Protein AF-A0A9P8VVQ5-F1 (afdb_monomer_lite)

Secondary structure (DSSP, 8-state):
---------HHHHS------PPPHHHHHHHHHHHHHHHHTT-----S-SSS--S--TTS-HHHHHHHHS-TTTHHHHHHHHHHHHHHHHHHHHHHTTTT------

Organism: NCBI:txid1576542

Sequence (105 aa):
MAVIYARNKALDVNPPGGASHLTRGGSDWLWAVCAVFTLSFVRDSSAPAEGTTNLDRCQLVYYLLSFKARNGEKIFHYLFTIGLFVGAVAYFAMASDLGLLRPYD

Radius of gyration: 22.68 Å; chains: 1; bounding box: 35×33×70 Å

Foldseek 3Di:
DDDDDPPDPVCVVVPPPPVDDQDPVRLVVLVVLLCVLVQLQDAPPVDDPDDDPPPPGGNDPLVVVLVVDDPPCNVVSVVVNVVSVVSNVVSVCVSVVVVDPDDDD

pLDDT: mean 71.07, std 14.77, range [43.25, 94.31]

Structure (mmCIF, N/CA/C/O backbone):
data_AF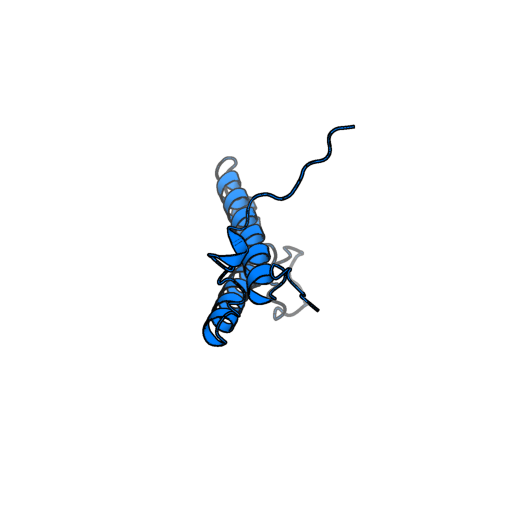-A0A9P8VVQ5-F1
#
_entry.id   AF-A0A9P8VVQ5-F1
#
loop_
_atom_site.group_PDB
_atom_site.id
_atom_site.type_symbol
_atom_site.label_atom_id
_atom_site.label_alt_id
_atom_site.label_comp_id
_atom_site.label_asym_id
_atom_site.label_entity_id
_atom_site.label_seq_id
_atom_site.pdbx_PDB_ins_code
_atom_site.Cartn_x
_atom_site.Cartn_y
_atom_site.Cartn_z
_atom_site.occupancy
_atom_site.B_iso_or_equiv
_atom_site.auth_seq_id
_atom_site.auth_comp_id
_atom_site.auth_asym_id
_atom_site.auth_atom_id
_atom_site.pdbx_PDB_model_num
ATOM 1 N N . MET A 1 1 ? -17.389 8.685 -41.917 1.00 43.25 1 MET A N 1
ATOM 2 C CA . MET A 1 1 ? -16.376 7.837 -41.254 1.00 43.25 1 MET A CA 1
ATOM 3 C C . MET A 1 1 ? -15.044 8.564 -41.292 1.00 43.25 1 MET A C 1
ATOM 5 O O . MET A 1 1 ? -14.518 8.758 -42.379 1.00 43.25 1 MET A O 1
ATOM 9 N N . ALA A 1 2 ? -14.547 9.042 -40.151 1.00 55.75 2 ALA A N 1
ATOM 10 C CA . ALA A 1 2 ? -13.244 9.701 -40.071 1.00 55.75 2 ALA A CA 1
ATOM 11 C C . ALA A 1 2 ? -12.172 8.652 -39.744 1.00 55.75 2 ALA A C 1
ATOM 13 O O . ALA A 1 2 ? -12.246 7.998 -38.709 1.00 55.75 2 ALA A O 1
ATOM 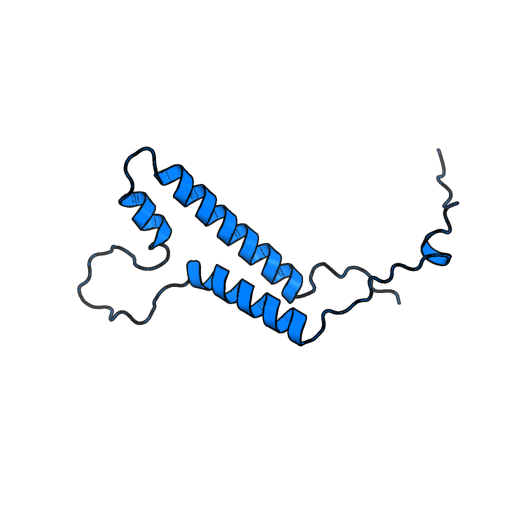14 N N . VAL A 1 3 ? -11.207 8.474 -40.647 1.00 74.25 3 VAL A N 1
ATOM 15 C CA . VAL A 1 3 ? -10.067 7.563 -40.470 1.00 74.25 3 VAL A CA 1
ATOM 16 C C . VAL A 1 3 ? -8.906 8.372 -39.894 1.00 74.25 3 VAL A C 1
ATOM 18 O O . VAL A 1 3 ? -8.437 9.318 -40.527 1.00 74.25 3 VAL A O 1
ATOM 21 N N . ILE A 1 4 ? -8.462 8.031 -38.683 1.00 62.69 4 ILE A N 1
ATOM 22 C CA . ILE A 1 4 ? -7.297 8.654 -38.046 1.00 62.69 4 ILE A CA 1
ATOM 23 C C . ILE A 1 4 ? -6.047 7.903 -38.500 1.00 62.69 4 ILE A C 1
ATOM 25 O O . ILE A 1 4 ? -5.871 6.726 -38.202 1.00 62.69 4 ILE A O 1
ATOM 29 N N . TYR A 1 5 ? -5.179 8.596 -39.233 1.00 71.12 5 TYR A N 1
ATOM 30 C CA . TYR A 1 5 ? -3.892 8.070 -39.674 1.00 71.12 5 TYR A CA 1
ATOM 31 C C . TYR A 1 5 ? -2.812 8.416 -38.650 1.00 71.12 5 TYR A C 1
ATOM 33 O O . TYR A 1 5 ? -2.667 9.578 -38.263 1.00 71.12 5 TYR A O 1
ATOM 41 N N . ALA A 1 6 ? -2.014 7.429 -38.244 1.00 69.50 6 ALA A N 1
ATOM 42 C CA . ALA A 1 6 ? -0.835 7.675 -37.427 1.00 69.50 6 ALA A CA 1
ATOM 43 C C . ALA A 1 6 ? 0.193 8.474 -38.247 1.00 69.50 6 ALA A C 1
ATOM 45 O O . ALA A 1 6 ? 0.828 7.947 -39.157 1.00 69.50 6 ALA A O 1
ATOM 46 N N . ARG A 1 7 ? 0.333 9.769 -37.949 1.00 77.62 7 ARG A N 1
ATOM 47 C CA . ARG A 1 7 ? 1.363 10.642 -38.544 1.00 77.62 7 ARG A CA 1
ATOM 48 C C . ARG A 1 7 ? 2.524 10.937 -37.603 1.00 77.62 7 ARG A C 1
ATOM 50 O O . ARG A 1 7 ? 3.508 11.535 -38.026 1.00 77.62 7 ARG A O 1
ATOM 57 N N . ASN A 1 8 ? 2.410 10.534 -36.338 1.00 76.56 8 ASN A N 1
ATOM 58 C CA . ASN A 1 8 ? 3.456 10.753 -35.358 1.00 76.56 8 ASN A CA 1
ATOM 59 C C . ASN A 1 8 ? 4.401 9.547 -35.306 1.00 76.56 8 ASN A C 1
ATOM 61 O O . ASN A 1 8 ? 4.018 8.465 -34.870 1.00 76.56 8 ASN A O 1
ATOM 65 N N . LYS A 1 9 ? 5.639 9.774 -35.743 1.00 77.81 9 LYS A N 1
ATOM 66 C CA . LYS A 1 9 ? 6.767 8.836 -35.693 1.00 77.81 9 LYS A CA 1
ATOM 67 C C . LYS A 1 9 ? 7.637 9.047 -34.443 1.00 77.81 9 LYS A C 1
ATOM 69 O O . LYS A 1 9 ? 8.757 8.558 -34.386 1.00 77.81 9 LYS A O 1
ATOM 74 N N . ALA A 1 10 ? 7.157 9.790 -33.442 1.00 73.50 10 ALA A N 1
ATOM 75 C CA . ALA A 1 10 ? 7.944 10.154 -32.262 1.00 73.50 10 ALA A CA 1
ATOM 76 C C . ALA A 1 10 ? 8.515 8.953 -31.497 1.00 73.50 10 ALA A C 1
ATOM 78 O O . ALA A 1 10 ? 9.573 9.094 -30.904 1.00 73.50 10 ALA A O 1
ATOM 79 N N . LEU A 1 11 ? 7.862 7.787 -31.534 1.00 69.75 11 LEU A N 1
ATOM 80 C CA . LEU A 1 11 ? 8.379 6.563 -30.910 1.00 69.75 11 LEU A CA 1
ATOM 81 C C . LEU A 1 11 ? 9.490 5.885 -31.731 1.00 69.75 11 LEU A C 1
ATOM 83 O O . LEU A 1 11 ? 10.270 5.137 -31.160 1.00 69.75 11 LEU A O 1
ATOM 87 N N . ASP A 1 12 ? 9.594 6.165 -33.035 1.00 75.31 12 ASP A N 1
ATOM 88 C CA . ASP A 1 12 ? 10.710 5.695 -33.872 1.00 75.31 12 ASP A CA 1
ATOM 89 C C . ASP A 1 12 ? 11.957 6.577 -33.653 1.00 75.31 12 ASP A C 1
ATOM 91 O O . ASP A 1 12 ? 13.087 6.111 -33.768 1.00 75.31 12 ASP A O 1
ATOM 95 N N . VAL A 1 13 ? 11.753 7.863 -33.336 1.00 79.62 13 VAL A N 1
ATOM 96 C CA . VAL A 1 13 ? 12.824 8.853 -33.097 1.00 79.62 13 VAL A CA 1
ATOM 97 C C . VAL A 1 13 ? 13.267 8.882 -31.631 1.00 79.62 13 VAL A C 1
ATOM 99 O O . VAL A 1 13 ? 14.442 9.081 -31.339 1.00 79.62 13 VAL A O 1
ATOM 102 N N . ASN A 1 14 ? 12.330 8.689 -30.706 1.00 76.06 14 ASN A N 1
ATOM 103 C CA . ASN A 1 14 ? 12.556 8.582 -29.272 1.00 76.06 14 ASN A CA 1
ATOM 104 C C . ASN A 1 14 ? 11.885 7.291 -28.781 1.00 76.06 14 ASN A C 1
ATOM 106 O O . ASN A 1 14 ? 10.758 7.344 -28.267 1.00 76.06 14 ASN A O 1
ATOM 110 N N . PRO A 1 15 ? 12.527 6.126 -28.999 1.00 71.38 15 PRO A N 1
ATOM 111 C CA . PRO A 1 15 ? 11.998 4.866 -28.508 1.00 71.38 15 PRO A CA 1
ATOM 112 C C . PRO A 1 15 ? 11.763 4.976 -27.002 1.00 71.38 15 PRO A C 1
ATOM 114 O O . PRO A 1 15 ? 12.565 5.597 -26.297 1.00 71.38 15 PRO A O 1
ATOM 117 N N . PRO A 1 16 ? 10.658 4.417 -26.480 1.00 65.12 16 PRO A N 1
ATOM 118 C CA . PRO A 1 16 ? 10.408 4.454 -25.054 1.00 65.12 16 PRO A CA 1
ATOM 119 C C . PRO A 1 16 ? 11.561 3.717 -24.373 1.00 65.12 16 PRO A C 1
ATOM 121 O O . PRO A 1 16 ? 11.656 2.497 -24.461 1.00 65.12 16 PRO A O 1
ATOM 124 N N . GLY A 1 17 ? 12.431 4.446 -23.670 1.00 61.25 17 GLY A N 1
ATOM 125 C CA . GLY A 1 17 ? 13.545 3.883 -22.889 1.00 61.25 17 GLY A CA 1
ATOM 126 C C . GLY A 1 17 ? 13.095 3.052 -21.677 1.00 61.25 17 GLY A C 1
ATOM 127 O O . GLY A 1 17 ? 13.852 2.885 -20.730 1.00 61.25 17 GLY A O 1
ATOM 128 N N . GLY A 1 18 ? 11.843 2.590 -21.690 1.00 57.62 18 GLY A N 1
ATOM 129 C CA . GLY A 1 18 ? 11.093 1.989 -20.595 1.00 57.62 18 GLY A CA 1
ATOM 130 C C . GLY A 1 18 ? 11.009 0.465 -20.646 1.00 57.62 18 GLY A C 1
ATOM 131 O O . GLY A 1 18 ? 10.161 -0.098 -19.970 1.00 57.62 18 GLY A O 1
ATOM 132 N N . ALA A 1 19 ? 11.881 -0.212 -21.401 1.00 56.94 19 ALA A N 1
ATOM 133 C CA . ALA A 1 19 ? 12.212 -1.617 -21.125 1.00 56.94 19 ALA A CA 1
ATOM 134 C C . ALA A 1 19 ? 13.228 -1.721 -19.965 1.00 56.94 19 ALA A C 1
ATOM 136 O O . ALA A 1 19 ? 14.061 -2.624 -19.907 1.00 56.94 19 ALA A O 1
ATOM 137 N N . SER A 1 20 ? 13.218 -0.738 -19.067 1.00 61.31 20 SER A N 1
ATOM 138 C CA . SER A 1 20 ? 14.046 -0.690 -17.878 1.00 61.31 20 SER A CA 1
ATOM 139 C C . SER A 1 20 ? 13.450 -1.633 -16.844 1.00 61.31 20 SER A C 1
ATOM 141 O O . SER A 1 20 ? 12.591 -1.264 -16.049 1.00 61.31 20 SER A O 1
ATOM 143 N N . HIS A 1 21 ? 13.929 -2.874 -16.865 1.00 68.50 21 HIS A N 1
ATOM 144 C CA . HIS A 1 21 ? 13.778 -3.762 -15.724 1.00 68.50 21 HIS A CA 1
ATOM 145 C C . HIS A 1 21 ? 14.395 -3.101 -14.491 1.00 68.50 21 HIS A C 1
ATOM 147 O O . HIS A 1 21 ? 15.498 -2.542 -14.548 1.00 68.50 21 HIS A O 1
ATOM 153 N N . LEU A 1 22 ? 13.685 -3.180 -13.369 1.00 73.19 22 LEU A N 1
ATOM 154 C CA . LEU A 1 22 ? 14.240 -2.812 -12.077 1.00 73.19 22 LEU A CA 1
ATOM 155 C C . LEU A 1 22 ? 15.517 -3.623 -11.835 1.00 73.19 22 LEU A C 1
ATOM 157 O O . LEU A 1 22 ? 15.589 -4.819 -12.125 1.00 73.19 22 LEU A O 1
ATOM 161 N N . THR A 1 23 ? 16.547 -2.978 -11.289 1.00 87.06 23 THR A N 1
ATOM 162 C CA . THR A 1 23 ? 17.715 -3.722 -10.811 1.00 87.06 23 THR A CA 1
ATOM 163 C C . THR A 1 23 ? 17.279 -4.660 -9.687 1.00 87.06 23 THR A C 1
ATOM 165 O O . THR A 1 23 ? 16.304 -4.386 -8.983 1.00 87.06 23 THR A O 1
ATOM 168 N N . ARG A 1 24 ? 18.029 -5.745 -9.466 1.00 85.75 24 ARG A N 1
ATOM 169 C CA . ARG A 1 24 ? 17.745 -6.678 -8.365 1.00 85.75 24 ARG A CA 1
ATOM 170 C C . ARG A 1 24 ? 17.610 -5.949 -7.022 1.00 85.75 24 ARG A C 1
ATOM 172 O O . ARG A 1 24 ? 16.618 -6.129 -6.333 1.00 85.75 24 ARG A O 1
ATOM 179 N N . GLY A 1 25 ? 18.535 -5.029 -6.728 1.00 89.81 25 GLY A N 1
ATOM 180 C CA . GLY A 1 25 ? 18.468 -4.205 -5.517 1.00 89.81 25 GLY A CA 1
ATOM 181 C C . GLY A 1 25 ? 17.269 -3.247 -5.475 1.00 89.81 25 GLY A C 1
ATOM 182 O O . GLY A 1 25 ? 16.739 -2.986 -4.400 1.00 89.81 25 GLY A O 1
ATOM 183 N N . GLY A 1 26 ? 16.809 -2.750 -6.628 1.00 86.94 26 GLY A N 1
ATOM 184 C CA . GLY A 1 26 ? 15.594 -1.940 -6.722 1.00 86.94 26 GLY A CA 1
ATOM 185 C C . GLY A 1 26 ? 14.339 -2.736 -6.360 1.00 86.94 26 GLY A C 1
ATOM 186 O O . GLY A 1 26 ? 13.540 -2.267 -5.555 1.00 86.94 26 GLY A O 1
ATOM 187 N N . SER A 1 27 ? 14.191 -3.954 -6.890 1.00 88.62 27 SER A N 1
ATOM 188 C CA . SER A 1 27 ? 13.065 -4.838 -6.552 1.00 88.62 27 SER A CA 1
ATOM 189 C C . SER A 1 27 ? 13.129 -5.325 -5.097 1.00 88.62 27 SER A C 1
ATOM 191 O O . SER A 1 27 ? 12.126 -5.237 -4.391 1.00 88.62 27 SER A O 1
ATOM 193 N N . ASP A 1 28 ? 14.308 -5.724 -4.601 1.00 92.94 28 ASP A N 1
ATOM 194 C CA . ASP A 1 28 ? 14.502 -6.144 -3.202 1.00 92.94 28 ASP A CA 1
ATOM 195 C C . ASP A 1 28 ? 14.082 -5.038 -2.217 1.00 92.94 28 ASP A C 1
ATOM 197 O O . ASP A 1 28 ? 13.422 -5.297 -1.208 1.00 92.94 28 ASP A O 1
ATOM 201 N N . TRP A 1 29 ? 14.405 -3.780 -2.533 1.00 94.31 29 TRP A N 1
ATOM 202 C CA . TRP A 1 29 ? 13.970 -2.628 -1.745 1.00 94.31 29 TRP A CA 1
ATOM 203 C C . TRP A 1 29 ? 12.451 -2.423 -1.786 1.00 94.31 29 TRP A C 1
ATOM 205 O O . TRP A 1 29 ? 11.831 -2.188 -0.747 1.00 94.31 29 TRP A O 1
ATOM 215 N N . LEU A 1 30 ? 11.826 -2.535 -2.963 1.00 92.88 30 LEU A N 1
ATOM 216 C CA . LEU A 1 30 ? 10.371 -2.412 -3.088 1.00 92.88 30 LEU A CA 1
ATOM 217 C C . LEU A 1 30 ? 9.644 -3.510 -2.297 1.00 92.88 30 LEU A C 1
ATOM 219 O O . LEU A 1 30 ? 8.660 -3.217 -1.614 1.00 92.88 30 LEU A O 1
ATOM 223 N N . TRP A 1 31 ? 10.162 -4.742 -2.317 1.00 93.44 31 TRP A N 1
ATOM 224 C CA . TRP A 1 31 ? 9.669 -5.843 -1.488 1.00 93.44 31 TRP A CA 1
ATOM 225 C C . TRP A 1 31 ? 9.853 -5.575 0.007 1.00 93.44 31 TRP A C 1
ATOM 227 O O . TRP A 1 31 ? 8.935 -5.846 0.782 1.00 93.44 31 TRP A O 1
ATOM 237 N N . ALA A 1 32 ? 10.978 -4.988 0.424 1.00 93.75 32 ALA A N 1
ATOM 238 C CA . ALA A 1 32 ? 11.198 -4.605 1.818 1.00 93.75 32 ALA A CA 1
ATOM 239 C C . ALA A 1 32 ? 10.159 -3.577 2.301 1.00 93.75 32 ALA A C 1
ATOM 241 O O . ALA A 1 32 ? 9.564 -3.749 3.366 1.00 93.75 32 ALA A O 1
ATOM 242 N N . VAL A 1 33 ? 9.871 -2.541 1.508 1.00 91.75 33 VAL A N 1
ATOM 243 C CA . VAL A 1 33 ? 8.850 -1.535 1.853 1.00 91.75 33 VAL A CA 1
ATOM 244 C C . VAL A 1 33 ? 7.441 -2.137 1.834 1.00 91.75 33 VAL A C 1
ATOM 246 O O . VAL A 1 33 ? 6.652 -1.887 2.747 1.00 91.75 33 VAL A O 1
ATOM 249 N N . CYS A 1 34 ? 7.137 -2.990 0.851 1.00 91.19 34 CYS A N 1
ATOM 250 C CA . CYS A 1 34 ? 5.887 -3.749 0.808 1.00 91.19 34 CYS A CA 1
ATOM 251 C C . CYS A 1 34 ? 5.705 -4.595 2.077 1.00 91.19 34 CYS A C 1
ATOM 253 O O . CYS A 1 34 ? 4.615 -4.614 2.654 1.00 91.19 34 CYS A O 1
ATOM 255 N N . ALA A 1 35 ? 6.767 -5.252 2.550 1.00 87.25 35 ALA A N 1
ATOM 256 C CA . ALA A 1 35 ? 6.747 -6.018 3.788 1.00 87.25 35 ALA A CA 1
ATOM 257 C C . ALA A 1 35 ? 6.491 -5.118 5.003 1.00 87.25 35 ALA A C 1
ATOM 259 O O . ALA A 1 35 ? 5.659 -5.470 5.826 1.00 87.25 35 ALA A O 1
ATOM 260 N N . VAL A 1 36 ? 7.103 -3.934 5.102 1.00 86.06 36 VAL A N 1
ATOM 261 C CA . VAL A 1 36 ? 6.842 -2.985 6.206 1.00 86.06 36 VAL A CA 1
ATOM 262 C C . VAL A 1 36 ? 5.375 -2.540 6.235 1.00 86.06 36 VAL A C 1
ATOM 264 O O . VAL A 1 36 ? 4.732 -2.572 7.290 1.00 86.06 36 VAL A O 1
ATOM 267 N N . PHE A 1 37 ? 4.810 -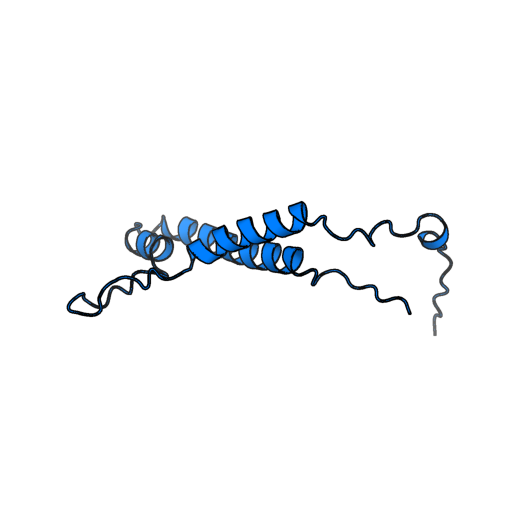2.171 5.084 1.00 85.88 37 PHE A N 1
ATOM 268 C CA . PHE A 1 37 ? 3.397 -1.795 5.004 1.00 85.88 37 PHE A CA 1
ATOM 269 C C . PHE A 1 37 ? 2.473 -2.973 5.301 1.00 85.88 37 PHE A C 1
ATOM 271 O O . PHE A 1 37 ? 1.511 -2.809 6.042 1.00 85.88 37 PHE A O 1
ATOM 278 N N . THR A 1 38 ? 2.787 -4.172 4.811 1.00 80.06 38 THR A N 1
ATOM 279 C CA . THR A 1 38 ? 1.971 -5.373 5.051 1.00 80.06 38 THR A CA 1
ATOM 280 C C . THR A 1 38 ? 2.068 -5.844 6.502 1.00 80.06 38 THR A C 1
ATOM 282 O O . THR A 1 38 ? 1.053 -6.187 7.098 1.00 80.06 38 THR A O 1
ATOM 285 N N . LEU A 1 39 ? 3.253 -5.791 7.117 1.00 74.81 39 LEU A N 1
ATOM 286 C CA . LEU A 1 39 ? 3.470 -6.125 8.528 1.00 74.81 39 LEU A CA 1
ATOM 287 C C . LEU A 1 39 ? 2.724 -5.179 9.466 1.00 74.81 39 LEU A C 1
ATOM 289 O O . LEU A 1 39 ? 2.311 -5.597 10.543 1.00 74.81 39 LEU A O 1
ATOM 293 N N . SER A 1 40 ? 2.455 -3.948 9.026 1.00 73.56 40 SER A N 1
ATOM 294 C CA . SER A 1 40 ? 1.569 -3.029 9.750 1.00 73.56 40 SER A CA 1
ATOM 295 C C . SER A 1 40 ? 0.123 -3.557 9.860 1.00 73.56 40 SER A C 1
ATOM 297 O O . SER A 1 40 ? -0.633 -3.081 10.707 1.00 73.56 40 SER A O 1
ATOM 299 N N . PHE A 1 41 ? -0.250 -4.558 9.049 1.00 66.38 41 PHE A N 1
ATOM 300 C CA . PHE A 1 41 ? -1.528 -5.280 9.088 1.00 66.38 41 PHE A CA 1
ATOM 301 C C . PHE A 1 41 ? -1.420 -6.730 9.599 1.00 66.38 41 PHE A C 1
ATOM 303 O O . PHE A 1 41 ? -2.455 -7.364 9.811 1.00 66.38 41 PHE A O 1
ATOM 310 N N . VAL A 1 42 ? -0.210 -7.291 9.744 1.00 62.38 42 VAL A N 1
ATOM 311 C CA . VAL A 1 42 ? -0.023 -8.718 10.062 1.00 62.38 42 VAL A CA 1
ATOM 312 C C . VAL A 1 42 ? -0.317 -9.009 11.521 1.00 62.38 42 VAL A C 1
ATOM 314 O O . VAL A 1 42 ? 0.089 -8.284 12.431 1.00 62.38 42 VAL A O 1
ATOM 317 N N . ARG A 1 43 ? -0.987 -10.154 11.718 1.00 52.94 43 ARG A N 1
ATOM 318 C CA . ARG A 1 43 ? -1.308 -10.676 13.032 1.00 52.94 43 ARG A CA 1
ATOM 319 C C . ARG A 1 43 ? -0.108 -11.281 13.748 1.00 52.94 43 ARG A C 1
ATOM 321 O O . ARG A 1 43 ? 0.452 -12.244 13.239 1.00 52.94 43 ARG A O 1
ATOM 328 N N . ASP A 1 44 ? 0.248 -10.767 14.932 1.00 58.03 44 ASP A N 1
ATOM 329 C CA . ASP A 1 44 ? 1.085 -11.504 15.881 1.00 58.03 44 ASP A CA 1
ATOM 330 C C . ASP A 1 44 ? 0.356 -12.807 16.244 1.00 58.03 44 ASP A C 1
ATOM 332 O O . ASP A 1 44 ? -0.628 -12.848 16.988 1.00 58.03 44 ASP A O 1
ATOM 336 N N . SER A 1 45 ? 0.789 -13.874 15.586 1.00 52.91 45 SER A N 1
ATOM 337 C CA . SER A 1 45 ? 0.231 -15.220 15.671 1.00 52.91 45 SER A CA 1
ATOM 338 C C . SER A 1 45 ? 0.884 -16.043 16.783 1.00 52.91 45 SER A C 1
ATOM 340 O O . SER A 1 45 ? 0.485 -17.183 17.000 1.00 52.91 45 SER A O 1
ATOM 342 N N . SER A 1 46 ? 1.852 -15.474 17.512 1.00 58.97 46 SER A N 1
ATOM 343 C CA . SER A 1 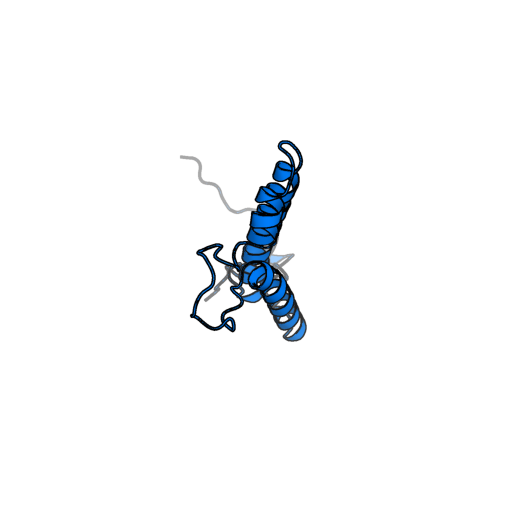46 ? 2.625 -16.176 18.543 1.00 58.97 46 SER A CA 1
ATOM 344 C C . SER A 1 46 ? 1.963 -16.204 19.929 1.00 58.97 46 SER A C 1
ATOM 346 O O . SER A 1 46 ? 2.473 -16.843 20.848 1.00 58.97 46 SER A O 1
ATOM 348 N N . ALA A 1 47 ? 0.812 -15.544 20.101 1.00 55.09 47 ALA A N 1
ATOM 349 C CA . ALA A 1 47 ? 0.129 -15.486 21.389 1.00 55.09 47 ALA A CA 1
ATOM 350 C C . ALA A 1 47 ? -0.603 -16.813 21.709 1.00 55.09 47 ALA A C 1
ATOM 352 O O . ALA A 1 47 ? -1.476 -17.217 20.934 1.00 55.09 47 ALA A O 1
ATOM 353 N N . PRO A 1 48 ? -0.314 -17.468 22.852 1.00 52.81 48 PRO A N 1
ATOM 354 C CA . PRO A 1 48 ? -0.920 -18.743 23.218 1.00 52.81 48 PRO A CA 1
ATOM 355 C C . PRO A 1 48 ? -2.437 -18.607 23.387 1.00 52.81 48 PRO A C 1
ATOM 357 O O . PRO A 1 48 ? -2.946 -17.698 24.051 1.00 52.81 48 PRO A O 1
ATOM 360 N N . ALA A 1 49 ? -3.157 -19.520 22.741 1.00 57.59 49 ALA A N 1
ATOM 361 C CA . ALA A 1 49 ? -4.606 -19.595 22.727 1.00 57.59 49 ALA A CA 1
ATOM 362 C C . ALA A 1 49 ? -5.131 -20.226 24.021 1.00 57.59 49 ALA A C 1
ATOM 364 O O . ALA A 1 49 ? -5.619 -21.344 24.001 1.00 57.59 49 ALA A O 1
ATOM 365 N N . GLU A 1 50 ? -5.041 -19.523 2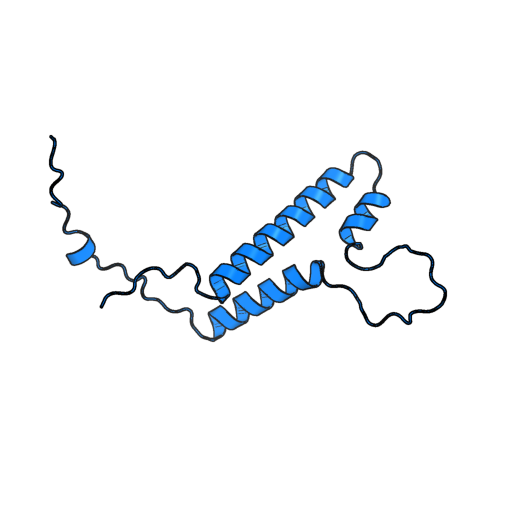5.148 1.00 56.50 50 GLU A N 1
ATOM 366 C CA . GLU A 1 50 ? -5.811 -19.887 26.340 1.00 56.50 50 GLU A CA 1
ATOM 367 C C . GLU A 1 50 ? -6.056 -18.648 27.217 1.00 56.50 50 GLU A C 1
ATOM 369 O O . GLU A 1 50 ? -5.134 -18.001 27.709 1.00 56.50 50 GLU A O 1
ATOM 374 N N . GLY A 1 51 ? -7.329 -18.272 27.373 1.00 57.69 51 GLY A N 1
ATOM 375 C CA . GLY A 1 51 ? -7.776 -17.386 28.454 1.00 57.69 51 GLY A CA 1
ATOM 376 C C . GLY A 1 51 ? -7.721 -15.867 28.241 1.00 57.69 51 GLY A C 1
ATOM 377 O O . GLY A 1 51 ? -8.001 -15.138 29.189 1.00 57.69 51 GLY A O 1
ATOM 378 N N . THR A 1 52 ? -7.431 -15.345 27.045 1.00 52.91 52 THR A N 1
ATOM 379 C CA . THR A 1 52 ? -7.589 -13.898 26.787 1.00 52.91 52 THR A CA 1
ATOM 380 C C . THR A 1 52 ? -8.900 -13.604 26.072 1.00 52.91 52 THR A C 1
ATOM 382 O O . THR A 1 52 ? -9.198 -14.176 25.030 1.00 52.91 52 THR A O 1
ATOM 385 N N . THR A 1 53 ? -9.696 -12.715 26.666 1.00 55.19 53 THR A N 1
ATOM 386 C CA . THR A 1 53 ? -10.944 -12.200 26.102 1.00 55.19 53 THR A CA 1
ATOM 387 C C . THR A 1 53 ? -10.722 -11.672 24.683 1.00 55.19 53 THR A C 1
ATOM 389 O O . THR A 1 53 ? -9.631 -11.224 24.336 1.00 55.19 53 THR A O 1
ATOM 392 N N . ASN A 1 54 ? -11.778 -11.738 23.875 1.00 49.84 54 ASN A N 1
ATOM 393 C CA . ASN A 1 54 ? -11.841 -11.595 22.413 1.00 49.84 54 ASN A CA 1
ATOM 394 C C . ASN A 1 54 ? -11.472 -10.193 21.852 1.00 49.84 54 ASN A C 1
ATOM 396 O O . ASN A 1 54 ? -12.074 -9.713 20.896 1.00 49.84 54 ASN A O 1
ATOM 400 N N . LEU A 1 55 ? -10.507 -9.496 22.452 1.00 54.41 55 LEU A N 1
ATOM 401 C CA . LEU A 1 55 ? -9.828 -8.323 21.908 1.00 54.41 55 LEU A CA 1
ATOM 402 C C . LEU A 1 55 ? -8.768 -8.836 20.928 1.00 54.41 55 LEU A C 1
ATOM 404 O O . LEU A 1 55 ? -7.641 -9.116 21.311 1.00 54.41 55 LEU A O 1
ATOM 408 N N . ASP A 1 56 ? -9.178 -9.004 19.674 1.00 51.34 56 ASP A N 1
ATOM 409 C CA . ASP A 1 56 ? -8.587 -9.760 18.555 1.00 51.34 56 ASP A CA 1
ATOM 410 C C . ASP A 1 56 ? -7.226 -9.258 18.007 1.00 51.34 56 ASP A C 1
ATOM 412 O O . ASP A 1 56 ? -6.949 -9.289 16.817 1.00 51.34 56 ASP A O 1
ATOM 416 N N . ARG A 1 57 ? -6.393 -8.710 18.886 1.00 56.84 57 ARG A N 1
ATOM 417 C CA . ARG A 1 57 ? -4.961 -8.381 18.863 1.00 56.84 57 ARG A CA 1
ATOM 418 C C . ARG A 1 57 ? -4.185 -7.955 17.623 1.00 56.84 57 ARG A C 1
ATOM 420 O O . ARG A 1 57 ? -3.124 -7.397 17.869 1.00 56.84 57 ARG A O 1
ATOM 427 N N . CYS A 1 58 ? -4.585 -8.108 16.360 1.00 48.69 58 CYS A N 1
ATOM 428 C CA . CYS A 1 58 ? -3.618 -7.768 15.317 1.00 48.69 58 CYS A CA 1
ATOM 429 C C . CYS A 1 58 ? -4.084 -7.286 13.933 1.00 48.69 58 CYS A C 1
ATOM 431 O O . CYS A 1 58 ? -3.259 -7.121 13.048 1.00 48.69 58 CYS A O 1
ATOM 433 N N . GLN A 1 59 ? -5.345 -6.895 13.784 1.00 51.31 59 GLN A N 1
ATOM 434 C CA . GLN A 1 59 ? -5.708 -5.790 12.869 1.00 51.31 59 GLN A CA 1
ATOM 435 C C . GLN A 1 59 ? -5.747 -4.442 13.608 1.00 51.31 59 GLN A C 1
ATOM 437 O O . GLN A 1 59 ? -6.285 -3.442 13.146 1.00 51.31 59 GLN A O 1
ATOM 442 N N . LEU A 1 60 ? -5.224 -4.444 14.829 1.00 49.62 60 LEU A N 1
ATOM 443 C CA . LEU A 1 60 ? -5.830 -3.728 15.928 1.00 49.62 60 LEU A CA 1
ATOM 444 C C . LEU A 1 60 ? -4.850 -2.772 16.606 1.00 49.62 60 LEU A C 1
ATOM 446 O O . LEU A 1 60 ? -5.284 -2.054 17.475 1.00 49.62 60 LEU A O 1
ATOM 450 N N . VAL A 1 61 ? -3.581 -2.625 16.215 1.00 54.84 61 VAL A N 1
ATOM 451 C CA . VAL A 1 61 ? -2.756 -1.575 16.855 1.00 54.84 61 VAL A CA 1
ATOM 452 C C . VAL A 1 61 ? -3.252 -0.180 16.454 1.00 54.84 61 VAL A C 1
ATOM 454 O O . VAL A 1 61 ? -3.718 0.561 17.313 1.00 54.84 61 VAL A O 1
ATOM 457 N N . TYR A 1 62 ? -3.281 0.160 15.161 1.00 52.62 62 TYR A N 1
ATOM 458 C CA . TYR A 1 62 ? -3.821 1.454 14.708 1.00 52.62 62 TYR A CA 1
ATOM 459 C C . TYR A 1 62 ? -5.352 1.532 14.789 1.00 52.62 62 TYR A C 1
ATOM 461 O O . TYR A 1 62 ? -5.901 2.572 15.156 1.00 52.62 62 TYR A O 1
ATOM 469 N N . TYR A 1 63 ? -6.058 0.432 14.513 1.00 52.78 63 TYR A N 1
ATOM 470 C CA . TYR A 1 63 ? -7.519 0.388 14.608 1.00 52.78 63 TYR A CA 1
ATOM 471 C C . TYR A 1 63 ? -8.017 0.365 16.078 1.00 52.78 63 TYR A C 1
ATOM 473 O O . TYR A 1 63 ? -9.015 1.020 16.367 1.00 52.78 63 TYR A O 1
ATOM 481 N N . LEU A 1 64 ? -7.307 -0.251 17.050 1.00 53.50 64 LEU A N 1
ATOM 482 C CA . LEU A 1 64 ? -7.581 -0.075 18.503 1.00 53.50 64 LEU A CA 1
ATOM 483 C C . LEU A 1 64 ? -7.103 1.255 19.040 1.00 53.50 64 LEU A C 1
ATOM 485 O O . LEU A 1 64 ? -7.776 1.784 19.923 1.00 53.50 64 LEU A O 1
ATOM 489 N N . LEU A 1 65 ? -6.002 1.825 18.539 1.00 51.97 65 LEU A N 1
ATOM 490 C CA . LEU A 1 65 ? -5.703 3.220 18.857 1.00 51.97 65 LEU A CA 1
ATOM 491 C C . LEU A 1 65 ? -6.885 4.105 18.440 1.00 51.97 65 LEU A C 1
ATOM 493 O O . LEU A 1 65 ? -7.265 4.981 19.204 1.00 51.97 65 LEU A O 1
ATOM 497 N N . SER A 1 66 ? -7.560 3.787 17.332 1.00 55.16 66 SER A N 1
ATOM 498 C CA . SER A 1 66 ? -8.815 4.433 16.930 1.00 55.16 66 SER A CA 1
ATOM 499 C C . SER A 1 66 ? -9.983 4.180 17.906 1.00 55.16 66 SER A C 1
ATOM 501 O O . SER A 1 66 ? -10.821 5.055 18.102 1.00 55.16 66 SER A O 1
ATOM 503 N N . PHE A 1 67 ? -10.048 3.029 18.586 1.00 55.38 67 PHE A N 1
ATOM 504 C CA . PHE A 1 67 ? -11.038 2.785 19.651 1.00 55.38 67 PHE A CA 1
ATOM 505 C C . PHE A 1 67 ? -10.708 3.508 20.967 1.00 55.38 67 PHE A C 1
ATOM 507 O O . PHE A 1 67 ? -11.625 3.881 21.698 1.00 55.38 67 PHE A O 1
ATOM 514 N N . LYS A 1 68 ? -9.421 3.731 21.260 1.00 55.88 68 LYS A N 1
ATOM 515 C CA . LYS A 1 68 ? -8.948 4.490 22.432 1.00 55.88 68 LYS A CA 1
ATOM 516 C C . LYS A 1 68 ? -8.907 6.005 22.181 1.00 55.88 68 LYS A C 1
ATOM 518 O O . LYS A 1 68 ? -8.905 6.783 23.132 1.00 55.88 68 LYS A O 1
ATOM 523 N N . ALA A 1 69 ? -8.914 6.408 20.914 1.00 57.97 69 ALA A N 1
ATOM 524 C CA . ALA A 1 69 ? -8.981 7.782 20.448 1.00 57.97 69 ALA A CA 1
ATOM 525 C C . ALA A 1 69 ? -10.347 8.403 20.770 1.00 57.97 69 ALA A C 1
ATOM 527 O O . ALA A 1 69 ? -11.407 7.815 20.513 1.00 57.97 69 ALA A O 1
ATOM 528 N N . ARG A 1 70 ? -10.335 9.626 21.313 1.00 62.62 70 ARG A N 1
ATOM 529 C CA . ARG A 1 70 ? -11.568 10.383 21.578 1.00 62.62 70 ARG A CA 1
ATOM 530 C C . ARG A 1 70 ? -12.314 10.630 20.264 1.00 62.62 70 ARG A C 1
ATOM 532 O O . ARG A 1 70 ? -11.709 10.681 19.192 1.00 62.62 70 ARG A O 1
ATOM 539 N N . ASN A 1 71 ? -13.643 10.761 20.334 1.00 60.59 71 ASN A N 1
ATOM 540 C CA . ASN A 1 71 ? -14.481 11.078 19.170 1.00 60.59 71 ASN A CA 1
ATOM 541 C C . ASN A 1 71 ? -13.990 12.406 18.548 1.00 60.59 71 ASN A C 1
ATOM 543 O O . ASN A 1 71 ? -14.268 13.473 19.081 1.00 60.59 71 ASN A O 1
ATOM 547 N N . GLY A 1 72 ? -13.177 12.311 17.487 1.00 68.06 72 GLY A N 1
ATOM 548 C CA . GLY A 1 72 ? -12.452 13.424 16.853 1.00 68.06 72 GLY A CA 1
ATOM 549 C C . GLY A 1 72 ? -11.064 13.036 16.312 1.00 68.06 72 GLY A C 1
ATOM 550 O O . GLY A 1 72 ? -10.695 13.439 15.216 1.00 68.06 72 GLY A O 1
ATOM 551 N N . GLU A 1 73 ? -10.324 12.170 17.007 1.00 71.56 73 GLU A N 1
ATOM 552 C CA . GLU A 1 73 ? -8.953 11.760 16.627 1.00 71.56 73 GLU A CA 1
ATOM 553 C C . GLU A 1 73 ? -8.929 10.529 15.696 1.00 71.56 73 GLU A C 1
ATOM 555 O O . GLU A 1 73 ? -7.916 10.198 15.076 1.00 71.56 73 GLU A O 1
ATOM 560 N N . LYS A 1 74 ? -10.077 9.858 15.555 1.00 72.88 74 LYS A N 1
ATOM 561 C CA . LYS A 1 74 ? -10.268 8.649 14.734 1.00 72.88 74 LYS A CA 1
ATOM 562 C C . LYS A 1 74 ? -10.039 8.898 13.242 1.00 72.88 74 LYS A C 1
ATOM 564 O O . LYS A 1 74 ? -9.584 8.007 12.531 1.00 72.88 74 LYS A O 1
ATOM 569 N N . ILE A 1 75 ? -10.296 10.125 12.776 1.00 79.38 75 ILE A N 1
ATOM 570 C CA . ILE A 1 75 ? -10.125 10.509 11.369 1.00 79.38 75 ILE A CA 1
ATOM 571 C C . ILE A 1 75 ? -8.673 10.328 10.905 1.00 79.38 75 ILE A C 1
ATOM 573 O O . ILE A 1 75 ? -8.434 9.801 9.822 1.00 79.38 75 ILE A O 1
ATOM 577 N N . PHE A 1 76 ? -7.698 10.659 11.756 1.00 79.62 76 PHE A N 1
ATOM 578 C CA . PHE A 1 76 ? -6.277 10.512 11.441 1.00 79.62 76 PHE A CA 1
ATOM 579 C C . PHE A 1 76 ? -5.863 9.045 11.335 1.00 79.62 76 PHE A C 1
ATOM 581 O O . PHE A 1 76 ? -5.084 8.683 10.458 1.00 79.62 76 PHE A O 1
ATOM 588 N N . HIS A 1 77 ? -6.445 8.183 12.169 1.00 75.56 77 HIS A N 1
ATOM 589 C CA . HIS A 1 77 ? -6.192 6.747 12.134 1.00 75.56 77 HIS A CA 1
ATOM 590 C C . HIS A 1 77 ? -6.735 6.116 10.848 1.00 75.56 77 HIS A C 1
ATOM 592 O O . HIS A 1 77 ? -6.063 5.275 10.249 1.00 75.56 77 HIS A O 1
ATOM 598 N N . TYR A 1 78 ? -7.909 6.548 10.376 1.00 78.62 78 TYR A N 1
ATOM 599 C CA . TYR A 1 78 ? -8.461 6.084 9.101 1.00 78.62 78 TYR A CA 1
ATOM 600 C C . TYR A 1 78 ? -7.630 6.550 7.907 1.00 78.62 78 TYR A C 1
ATOM 602 O O . TYR A 1 78 ? -7.286 5.728 7.059 1.00 78.62 78 TYR A O 1
ATOM 610 N N . LEU A 1 79 ? -7.251 7.830 7.867 1.00 85.31 79 LEU A N 1
ATOM 611 C CA . LEU A 1 79 ? -6.400 8.369 6.802 1.00 85.31 79 LEU A CA 1
ATOM 612 C C . LEU A 1 79 ? -5.050 7.644 6.742 1.00 85.31 79 LEU A C 1
ATOM 614 O O . LEU A 1 79 ? -4.597 7.273 5.661 1.00 85.31 79 LEU A O 1
ATOM 618 N N . PHE A 1 80 ? -4.446 7.373 7.899 1.00 83.44 80 PHE A N 1
ATOM 619 C CA . PHE A 1 80 ? -3.188 6.638 7.983 1.00 83.44 80 PHE A CA 1
ATOM 620 C C . PHE A 1 80 ? -3.334 5.176 7.533 1.00 83.44 80 PHE A C 1
ATOM 622 O O . PHE A 1 80 ? -2.517 4.684 6.760 1.00 83.44 80 PHE A O 1
ATOM 629 N N . THR A 1 81 ? -4.410 4.497 7.943 1.00 81.44 81 THR A N 1
ATOM 630 C CA . THR A 1 81 ? -4.679 3.097 7.564 1.00 81.44 81 THR A CA 1
ATOM 631 C C . THR A 1 81 ? -4.906 2.950 6.059 1.00 81.44 81 THR A C 1
ATOM 633 O O . THR A 1 81 ? -4.334 2.063 5.429 1.00 81.44 81 TH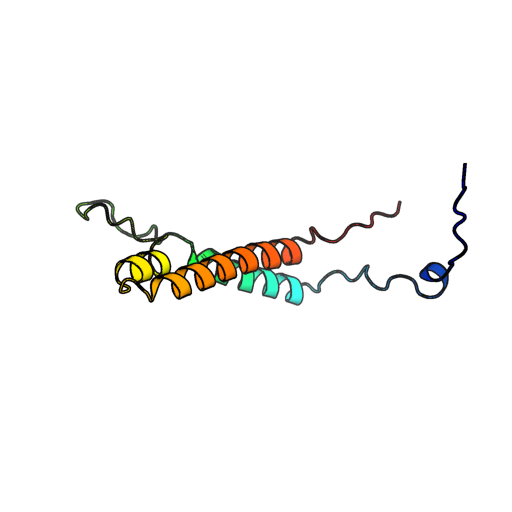R A O 1
ATOM 636 N N . ILE A 1 82 ? -5.710 3.836 5.464 1.00 85.06 82 ILE A N 1
ATOM 637 C CA . ILE A 1 82 ? -5.962 3.835 4.018 1.00 85.06 82 ILE A CA 1
ATOM 638 C C . ILE A 1 82 ? -4.666 4.149 3.260 1.00 85.06 82 ILE A C 1
ATOM 640 O O . ILE A 1 82 ? -4.373 3.490 2.266 1.00 85.06 82 ILE A O 1
ATOM 644 N N . GLY A 1 83 ? -3.854 5.093 3.751 1.00 89.25 83 GLY A N 1
ATOM 645 C CA . GLY A 1 83 ? -2.545 5.408 3.174 1.00 89.25 83 GLY A CA 1
ATOM 646 C C . GLY A 1 83 ? -1.584 4.216 3.177 1.00 89.25 83 GLY A C 1
ATOM 647 O O . GLY A 1 83 ? -0.997 3.907 2.143 1.00 89.25 83 GLY A O 1
ATOM 648 N N . LEU A 1 84 ? -1.474 3.501 4.302 1.00 85.62 84 LEU A N 1
ATOM 649 C CA . LEU A 1 84 ? -0.672 2.276 4.398 1.00 85.62 84 LEU A CA 1
ATOM 650 C C . LEU A 1 84 ? -1.168 1.183 3.446 1.00 85.62 84 LEU A C 1
ATOM 652 O O . LEU A 1 84 ? -0.360 0.491 2.831 1.00 85.62 84 LEU A O 1
ATOM 656 N N . PHE A 1 85 ? -2.486 1.042 3.291 1.00 86.06 85 PHE A N 1
ATOM 657 C CA . PHE A 1 85 ? -3.073 0.044 2.400 1.00 86.06 85 PHE A CA 1
ATOM 658 C C . PHE A 1 85 ? -2.785 0.356 0.928 1.00 86.06 85 PHE A C 1
ATOM 660 O O . PHE A 1 85 ? -2.294 -0.499 0.192 1.00 86.06 85 PHE A O 1
ATOM 667 N N . VAL A 1 86 ? -3.025 1.600 0.505 1.00 93.25 86 VAL A N 1
ATOM 668 C CA . VAL A 1 86 ? -2.710 2.057 -0.856 1.00 93.25 86 VAL A CA 1
ATOM 669 C C . VAL A 1 86 ? -1.208 1.939 -1.129 1.00 93.25 86 VAL A C 1
ATOM 671 O O . VAL A 1 86 ? -0.815 1.475 -2.198 1.00 93.25 86 VAL A O 1
ATOM 674 N N . GLY A 1 87 ? -0.368 2.289 -0.150 1.00 91.19 87 GLY A N 1
ATOM 675 C CA . GLY A 1 87 ? 1.081 2.116 -0.219 1.00 91.19 87 GLY A CA 1
ATOM 676 C C . GLY A 1 87 ? 1.492 0.659 -0.428 1.00 91.19 87 GLY A C 1
ATOM 677 O O . GLY A 1 87 ? 2.312 0.386 -1.302 1.00 91.19 87 GLY A O 1
ATOM 678 N N . ALA A 1 88 ? 0.898 -0.283 0.313 1.00 90.44 88 ALA A N 1
ATOM 679 C CA . ALA A 1 88 ? 1.166 -1.712 0.153 1.00 90.44 88 ALA A CA 1
ATOM 680 C C . ALA A 1 88 ? 0.826 -2.198 -1.264 1.00 90.44 88 ALA A C 1
ATOM 682 O O . ALA A 1 88 ? 1.655 -2.840 -1.906 1.00 90.44 88 ALA A O 1
ATOM 683 N N . VAL A 1 89 ? -0.352 -1.835 -1.786 1.00 90.62 89 VAL A N 1
ATOM 684 C CA . VAL A 1 89 ? -0.785 -2.213 -3.144 1.00 90.62 89 VAL A CA 1
ATOM 685 C C . VAL A 1 89 ? 0.144 -1.630 -4.211 1.00 90.62 89 VAL A C 1
ATOM 687 O O . VAL A 1 89 ? 0.537 -2.339 -5.136 1.00 90.62 89 VAL A O 1
ATOM 690 N N . ALA A 1 90 ? 0.529 -0.359 -4.077 1.00 91.94 90 ALA A N 1
ATOM 691 C CA . ALA A 1 90 ? 1.420 0.300 -5.027 1.00 91.94 90 ALA A CA 1
ATOM 692 C C . ALA A 1 90 ? 2.811 -0.353 -5.052 1.00 91.94 90 ALA A C 1
ATOM 694 O O . ALA A 1 90 ? 3.313 -0.693 -6.123 1.00 91.94 90 ALA A O 1
ATOM 695 N N . TYR A 1 91 ? 3.421 -0.564 -3.882 1.00 91.00 91 TYR A N 1
ATOM 696 C CA . TYR A 1 91 ? 4.742 -1.190 -3.785 1.00 91.00 91 TYR A CA 1
ATOM 697 C C . TYR A 1 91 ? 4.725 -2.652 -4.227 1.00 91.00 91 TYR A C 1
ATOM 699 O O . TYR A 1 91 ? 5.652 -3.069 -4.912 1.00 91.00 91 TYR A O 1
ATOM 707 N N . PHE A 1 92 ? 3.661 -3.399 -3.933 1.00 90.88 92 PHE A N 1
ATOM 708 C CA . PHE A 1 92 ? 3.474 -4.753 -4.451 1.00 90.88 92 PHE A CA 1
ATOM 709 C C . PHE A 1 92 ? 3.414 -4.780 -5.984 1.00 90.88 92 PHE A C 1
ATOM 711 O O . PHE A 1 92 ? 4.116 -5.571 -6.612 1.00 90.88 92 PHE A O 1
ATOM 718 N N . ALA A 1 93 ? 2.610 -3.903 -6.594 1.00 89.81 93 ALA A N 1
ATOM 719 C CA . ALA A 1 93 ? 2.452 -3.845 -8.046 1.00 89.81 93 ALA A CA 1
ATOM 720 C C . ALA A 1 93 ? 3.760 -3.472 -8.762 1.00 89.81 93 ALA A C 1
ATOM 722 O O . ALA A 1 93 ? 4.065 -4.046 -9.806 1.00 89.81 93 ALA A O 1
ATOM 723 N N . MET A 1 94 ? 4.538 -2.548 -8.186 1.00 88.50 94 MET A N 1
ATOM 724 C CA . MET A 1 94 ? 5.860 -2.168 -8.696 1.00 88.50 94 MET A CA 1
ATOM 725 C C . MET A 1 94 ? 6.895 -3.281 -8.500 1.00 88.50 94 MET A C 1
ATOM 727 O O . MET A 1 94 ? 7.644 -3.574 -9.421 1.00 88.50 94 MET A O 1
ATOM 731 N N . ALA A 1 95 ? 6.929 -3.924 -7.328 1.00 88.69 95 ALA A N 1
ATOM 732 C CA . ALA A 1 95 ? 7.876 -5.000 -7.027 1.00 88.69 95 ALA A CA 1
ATOM 733 C C . ALA A 1 95 ? 7.623 -6.275 -7.848 1.00 88.69 95 ALA A C 1
ATOM 735 O O . ALA A 1 95 ? 8.548 -7.050 -8.086 1.00 88.69 95 ALA A O 1
ATOM 736 N N . SER A 1 96 ? 6.369 -6.486 -8.256 1.00 87.00 96 SER A N 1
ATOM 737 C CA . SER A 1 96 ? 5.909 -7.652 -9.016 1.00 87.00 96 SER A CA 1
ATOM 738 C C . SER A 1 96 ? 5.853 -7.406 -10.532 1.00 87.00 96 SER A C 1
ATOM 740 O O . SER A 1 96 ? 5.341 -8.254 -11.258 1.00 87.00 96 SER A O 1
ATOM 742 N N . ASP A 1 97 ? 6.324 -6.246 -11.009 1.00 79.81 97 ASP A N 1
ATOM 743 C CA . ASP A 1 97 ? 6.351 -5.856 -12.428 1.00 79.81 97 ASP A CA 1
ATOM 744 C C . ASP A 1 97 ? 4.972 -5.875 -13.145 1.00 79.81 97 ASP A C 1
ATOM 746 O O . ASP A 1 97 ? 4.899 -5.967 -14.371 1.00 79.81 97 ASP A O 1
ATOM 750 N N . LEU A 1 98 ? 3.845 -5.710 -12.425 1.00 70.94 98 LEU A N 1
ATOM 751 C CA . LEU A 1 98 ? 2.489 -5.760 -13.023 1.00 70.94 98 LEU A CA 1
ATOM 752 C C . LEU A 1 98 ? 2.199 -4.609 -14.007 1.00 70.94 98 LEU A C 1
ATOM 754 O O . LEU A 1 98 ? 1.281 -4.704 -14.820 1.00 70.94 98 LEU A O 1
ATOM 758 N N . GLY A 1 99 ? 2.944 -3.506 -13.917 1.00 63.72 99 GLY A N 1
ATOM 759 C CA . GLY A 1 99 ? 2.785 -2.337 -14.787 1.00 63.72 99 GLY A CA 1
ATOM 760 C C . GLY A 1 99 ? 3.486 -2.452 -16.143 1.00 63.72 99 GLY A C 1
ATOM 761 O O . GLY A 1 99 ? 3.298 -1.581 -16.995 1.00 63.72 99 GLY A O 1
ATOM 762 N N . LEU A 1 100 ? 4.292 -3.496 -16.363 1.00 63.78 100 LEU A N 1
ATOM 763 C CA . LEU A 1 100 ? 5.093 -3.654 -17.575 1.00 63.78 100 LEU A CA 1
ATOM 764 C C . LEU A 1 100 ? 4.274 -4.298 -18.706 1.00 63.78 100 LEU A C 1
ATOM 766 O O . LEU A 1 100 ? 4.474 -5.446 -19.090 1.00 63.78 100 LEU A O 1
ATOM 770 N N . LEU A 1 101 ? 3.345 -3.539 -19.286 1.00 60.84 101 LEU A N 1
ATOM 771 C CA . LEU A 1 101 ? 2.716 -3.898 -20.558 1.00 60.84 101 LEU A CA 1
ATOM 772 C C . LEU A 1 101 ? 3.534 -3.331 -21.722 1.00 60.84 101 LEU A C 1
ATOM 774 O O . LEU A 1 101 ? 3.287 -2.204 -22.143 1.00 60.84 101 LEU A O 1
ATOM 778 N N . ARG A 1 102 ? 4.467 -4.131 -22.258 1.00 59.91 102 ARG A N 1
ATOM 779 C CA . ARG A 1 102 ? 4.723 -4.276 -23.709 1.00 59.91 102 ARG A CA 1
ATOM 780 C C . ARG A 1 102 ? 5.468 -5.586 -24.010 1.00 59.91 102 ARG A C 1
ATOM 782 O O . ARG A 1 102 ? 6.696 -5.591 -24.069 1.00 59.91 102 ARG A O 1
ATOM 789 N N . PRO A 1 103 ? 4.731 -6.672 -24.277 1.00 57.94 103 PRO A N 1
ATOM 790 C CA . PRO A 1 103 ? 5.209 -7.733 -25.148 1.00 57.94 103 PRO A CA 1
ATOM 791 C C . PRO A 1 103 ? 5.247 -7.169 -26.575 1.00 57.94 103 PRO A C 1
ATOM 793 O O . PRO A 1 103 ? 4.209 -6.785 -27.115 1.00 57.94 103 PRO A O 1
ATOM 796 N N . TYR A 1 104 ? 6.434 -7.054 -27.159 1.00 55.72 104 TYR A N 1
ATOM 797 C CA . TYR A 1 104 ? 6.563 -7.129 -28.609 1.00 55.72 104 TYR A CA 1
ATOM 798 C C . TYR A 1 104 ? 7.138 -8.505 -28.920 1.00 55.72 104 TYR A C 1
ATOM 800 O O . TYR A 1 104 ? 8.277 -8.794 -28.547 1.00 55.72 104 TYR A O 1
ATOM 808 N N . ASP A 1 105 ? 6.291 -9.328 -29.535 1.00 45.47 105 ASP A N 1
ATOM 809 C CA . ASP A 1 105 ? 6.699 -10.319 -30.529 1.00 45.47 105 ASP A CA 1
ATOM 810 C C . ASP A 1 105 ? 7.404 -9.623 -31.712 1.00 45.47 105 ASP A C 1
ATOM 812 O O . ASP A 1 105 ? 7.044 -8.453 -32.012 1.00 45.47 105 ASP A O 1
#